Protein AF-A0A958KTF0-F1 (afdb_monomer)

Nearest PDB structures (foldseek):
  6yxw-assembly2_D  TM=5.669E-01  e=5.303E-01  Homo sapiens
  8h2t-assembly1_H  TM=4.103E-01  e=1.164E+00  Variovorax paradoxus
  5aiw-assembly1_A  TM=5.210E-01  e=1.542E+00  Enterococcus faecalis EnGen0234
  6of9-assembly1_E  TM=4.188E-01  e=1.631E+00  Chlamydomonas reinhardtii
  3e99-assembly1_A  TM=4.646E-01  e=2.160E+00  Burkholderia mallei ATCC 23344

pLDDT: mean 72.36, std 12.62, range [41.69, 90.38]

Mean 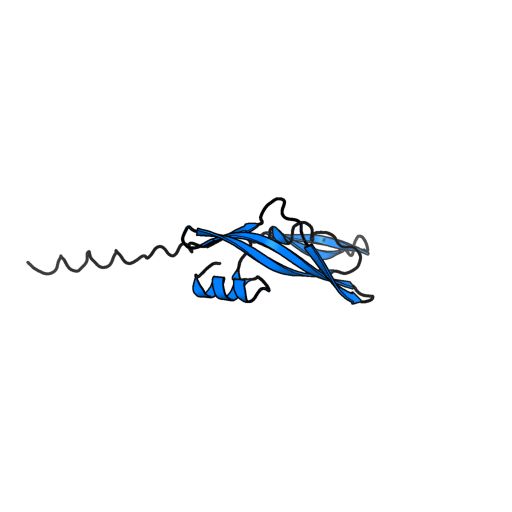predicted aligned error: 11.75 Å

Radius of gyration: 21.55 Å; Cα contacts (8 Å, |Δi|>4): 219; chains: 1; bounding box: 81×24×46 Å

Foldseek 3Di:
DPDPPVPVVPPPPPPPPPQQKAKAFDPPDDWDKDWPDDDQFWTKIKTWTWIFMGAPNDTDIDIFIDMDIDGDDDDDCVCVSQQWDWDWDQDPVVRDIDTDTDDRDRDFLCPTPDPVSVVVCVVRVGD

Structure (mmCIF, N/CA/C/O backbone):
data_AF-A0A958KTF0-F1
#
_entry.id   AF-A0A958KTF0-F1
#
loop_
_atom_site.group_PDB
_atom_site.id
_atom_site.type_symbol
_atom_site.label_atom_id
_atom_site.label_alt_id
_atom_site.label_comp_id
_atom_site.label_asym_id
_atom_site.label_entity_id
_atom_site.label_seq_id
_atom_site.pdbx_PDB_ins_code
_atom_site.Cartn_x
_atom_site.Cartn_y
_atom_site.Cartn_z
_atom_site.occupancy
_atom_site.B_iso_or_equiv
_atom_site.auth_seq_id
_atom_site.auth_comp_id
_atom_site.auth_asym_id
_atom_site.auth_atom_id
_atom_site.pdbx_PDB_model_num
ATOM 1 N N . MET A 1 1 ? -63.069 -10.989 10.269 1.00 47.94 1 MET A N 1
ATOM 2 C CA . MET A 1 1 ? -61.973 -10.095 10.705 1.00 47.94 1 MET A CA 1
ATOM 3 C C . MET A 1 1 ? -60.852 -10.971 11.233 1.00 47.94 1 MET A C 1
ATOM 5 O O . MET A 1 1 ? -61.057 -11.474 12.318 1.00 47.94 1 MET A O 1
ATOM 9 N N . ASN A 1 2 ? -59.793 -11.270 10.464 1.00 48.12 2 ASN A N 1
ATOM 10 C CA . ASN A 1 2 ? -58.519 -11.857 10.955 1.00 48.12 2 ASN A CA 1
ATOM 11 C C . ASN A 1 2 ? -57.588 -12.245 9.786 1.00 48.12 2 ASN A C 1
ATOM 13 O O . ASN A 1 2 ? -57.172 -13.389 9.674 1.00 48.12 2 ASN A O 1
ATOM 17 N N . VAL A 1 3 ? -57.290 -11.323 8.865 1.00 49.69 3 VAL A N 1
ATOM 18 C CA . VAL A 1 3 ? -56.263 -11.588 7.825 1.00 49.69 3 VAL A CA 1
ATOM 19 C C . VAL A 1 3 ? -55.331 -10.387 7.600 1.00 49.69 3 VAL A C 1
ATOM 21 O O . VAL A 1 3 ? -54.251 -10.535 7.046 1.00 49.69 3 VAL A O 1
ATOM 24 N N . LEU A 1 4 ? -55.676 -9.194 8.101 1.00 48.28 4 LEU A N 1
ATOM 25 C CA . LEU A 1 4 ? -54.942 -7.964 7.776 1.00 48.28 4 LEU A CA 1
ATOM 26 C C . LEU A 1 4 ? -53.702 -7.674 8.645 1.00 48.28 4 LEU A C 1
ATOM 28 O O . LEU A 1 4 ? -53.035 -6.673 8.409 1.00 48.28 4 LEU A O 1
ATOM 32 N N . ILE A 1 5 ? -53.389 -8.504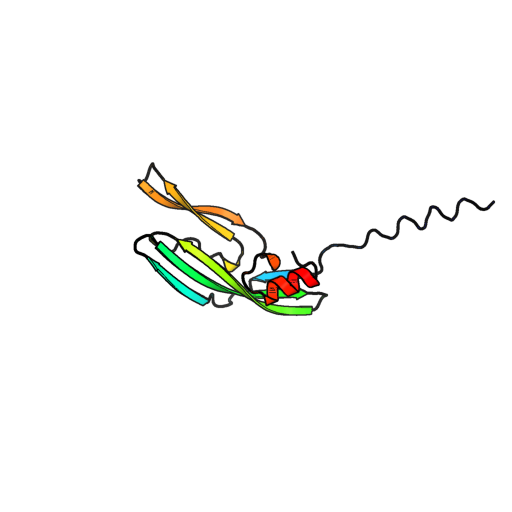 9.647 1.00 52.34 5 ILE A N 1
ATOM 33 C CA . ILE A 1 5 ? -52.331 -8.204 10.636 1.00 52.34 5 ILE A CA 1
ATOM 34 C C . ILE A 1 5 ? -50.998 -8.910 10.313 1.00 52.34 5 ILE A C 1
ATOM 36 O O . ILE A 1 5 ? -49.945 -8.452 10.742 1.00 52.34 5 ILE A O 1
ATOM 40 N N . CYS A 1 6 ? -50.986 -9.956 9.478 1.00 46.16 6 CYS A N 1
ATOM 41 C CA . CYS A 1 6 ? -49.749 -10.690 9.168 1.00 46.16 6 CYS A CA 1
ATOM 42 C C . CYS A 1 6 ? -48.865 -10.054 8.079 1.00 46.16 6 CYS A C 1
ATOM 44 O O . CYS A 1 6 ? -47.712 -10.451 7.938 1.00 46.16 6 CYS A O 1
ATOM 46 N N . LEU A 1 7 ? -49.358 -9.068 7.321 1.00 47.66 7 LEU A N 1
ATOM 47 C CA . LEU A 1 7 ? -48.602 -8.458 6.214 1.00 47.66 7 LEU A CA 1
ATOM 48 C C . LEU A 1 7 ? -47.687 -7.293 6.630 1.00 47.66 7 LEU A C 1
ATOM 50 O O . LEU A 1 7 ? -46.834 -6.886 5.847 1.00 47.66 7 LEU A O 1
ATOM 54 N N . LEU A 1 8 ? -47.813 -6.781 7.858 1.00 48.91 8 LEU A N 1
ATOM 55 C CA . LEU A 1 8 ? -47.004 -5.659 8.358 1.00 48.91 8 LEU A CA 1
ATOM 56 C C . LEU A 1 8 ? -45.695 -6.083 9.046 1.00 48.91 8 LEU A C 1
ATOM 58 O O . LEU A 1 8 ? -44.841 -5.237 9.291 1.00 48.91 8 LEU A O 1
ATOM 62 N N . CYS A 1 9 ? -45.489 -7.377 9.307 1.00 48.09 9 CYS A N 1
ATOM 63 C CA . CYS A 1 9 ? -44.272 -7.872 9.967 1.00 48.09 9 CYS A CA 1
ATOM 64 C C . CYS A 1 9 ? -43.146 -8.280 9.001 1.00 48.09 9 CYS A C 1
ATOM 66 O O . CYS A 1 9 ? -42.052 -8.600 9.453 1.00 48.09 9 CYS A O 1
ATOM 68 N N . LEU A 1 10 ? -43.373 -8.250 7.683 1.00 49.12 10 LEU A N 1
ATOM 69 C CA . LEU A 1 10 ? -42.384 -8.679 6.680 1.00 49.12 10 LEU A CA 1
ATOM 70 C C . LEU A 1 10 ? -41.444 -7.563 6.189 1.00 49.12 10 LEU A C 1
ATOM 72 O O . LEU A 1 10 ? -40.574 -7.824 5.365 1.00 49.12 10 LEU A O 1
ATOM 76 N N . PHE A 1 11 ? -41.567 -6.339 6.713 1.00 47.81 11 PHE A N 1
ATOM 77 C CA . PHE A 1 11 ? -40.736 -5.195 6.303 1.00 47.81 11 PHE A CA 1
ATOM 78 C C . PHE A 1 11 ? -39.662 -4.775 7.323 1.00 47.81 11 PHE A C 1
ATOM 80 O O . PHE A 1 11 ? -39.036 -3.734 7.148 1.00 47.81 11 PHE A O 1
ATOM 87 N N . MET A 1 12 ? -39.399 -5.567 8.370 1.00 50.06 12 MET A N 1
ATOM 88 C CA . MET A 1 12 ? -38.403 -5.231 9.408 1.00 50.06 12 MET A CA 1
ATOM 89 C C . MET A 1 12 ? -37.101 -6.045 9.351 1.00 50.06 12 MET A C 1
ATOM 91 O O . MET A 1 12 ? -36.391 -6.157 10.346 1.00 50.06 12 MET A O 1
ATOM 95 N N . SER A 1 13 ? -36.734 -6.592 8.193 1.00 46.47 13 SER A N 1
ATOM 96 C CA . SER A 1 13 ? -35.485 -7.364 8.056 1.00 46.47 13 SER A CA 1
ATOM 97 C C . SER A 1 13 ? -34.609 -6.893 6.900 1.00 46.47 13 SER A C 1
ATOM 99 O O . SER A 1 13 ? -33.912 -7.689 6.284 1.00 46.47 13 SER A O 1
ATOM 101 N N . ALA A 1 14 ? -34.605 -5.591 6.614 1.00 44.28 14 ALA A N 1
ATOM 102 C CA . ALA A 1 14 ? -33.473 -4.979 5.928 1.00 44.28 14 ALA A CA 1
ATOM 103 C C . ALA A 1 14 ? -32.440 -4.606 6.997 1.00 44.28 14 ALA A C 1
ATOM 105 O O . ALA A 1 14 ? -32.336 -3.461 7.432 1.00 44.28 14 ALA A O 1
ATOM 106 N N . SER A 1 15 ? -31.738 -5.621 7.499 1.00 41.69 15 SER A N 1
ATOM 107 C CA . SER A 1 15 ? -30.558 -5.448 8.334 1.00 41.69 15 SER A CA 1
ATOM 108 C C . SER A 1 15 ? -29.593 -4.499 7.632 1.00 41.69 15 SER A C 1
ATOM 110 O O . SER A 1 15 ? -29.225 -4.703 6.475 1.00 41.69 15 SER A O 1
ATOM 112 N N . ALA A 1 16 ? -29.222 -3.440 8.345 1.00 41.69 16 ALA A N 1
ATOM 113 C CA . ALA A 1 16 ? -28.201 -2.491 7.954 1.00 41.69 16 ALA A CA 1
ATOM 114 C C . ALA A 1 16 ? -26.869 -3.229 7.749 1.00 41.69 16 ALA A C 1
ATOM 116 O O . ALA A 1 16 ? -26.085 -3.393 8.676 1.00 41.69 16 ALA A O 1
ATOM 117 N N . PHE A 1 17 ? -26.613 -3.687 6.528 1.00 42.31 17 PHE A N 1
ATOM 118 C CA . PHE A 1 17 ? -25.299 -4.148 6.095 1.00 42.31 17 PHE A CA 1
ATOM 119 C C . PHE A 1 17 ? -24.513 -2.961 5.528 1.00 42.31 17 PHE A C 1
ATOM 121 O O . PHE A 1 17 ? -24.099 -2.957 4.374 1.00 42.31 17 PHE A O 1
ATOM 128 N N . ALA A 1 18 ? -24.340 -1.918 6.3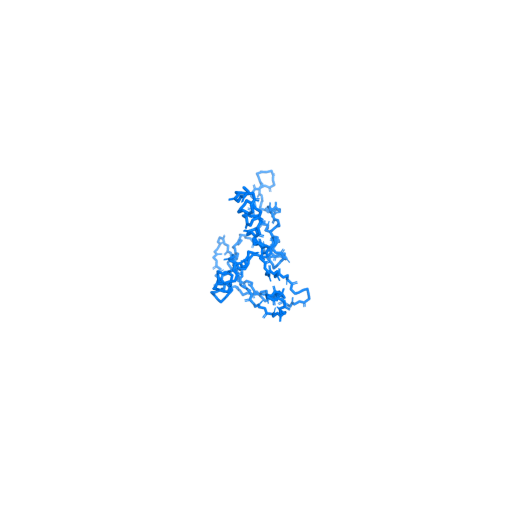39 1.00 45.81 18 ALA A N 1
ATOM 129 C CA . ALA A 1 18 ? -23.199 -1.030 6.183 1.00 45.81 18 ALA A CA 1
ATOM 130 C C . ALA A 1 18 ? -22.114 -1.644 7.067 1.00 45.81 18 ALA A C 1
ATOM 132 O O . ALA A 1 18 ? -22.268 -1.659 8.286 1.00 45.81 18 ALA A O 1
ATOM 133 N N . GLY A 1 19 ? -21.090 -2.260 6.471 1.00 51.59 19 GLY A N 1
ATOM 134 C CA . GLY A 1 19 ? -20.000 -2.864 7.236 1.00 51.59 19 GLY A CA 1
ATOM 135 C C . GLY A 1 19 ? -19.456 -1.849 8.244 1.00 51.59 19 GLY A C 1
ATOM 136 O O . GLY A 1 19 ? -19.027 -0.766 7.858 1.00 51.59 19 GLY A O 1
ATOM 137 N N . ASN A 1 20 ? -19.489 -2.182 9.538 1.00 58.34 20 ASN A N 1
ATOM 138 C CA . ASN A 1 20 ? -19.017 -1.327 10.641 1.00 58.34 20 ASN A CA 1
ATOM 139 C C . ASN A 1 20 ? -17.484 -1.212 10.692 1.00 58.34 20 ASN A C 1
ATOM 141 O O . ASN A 1 20 ? -16.917 -0.953 11.754 1.00 58.34 20 ASN A O 1
ATOM 145 N N . CYS A 1 21 ? -16.818 -1.452 9.566 1.00 68.38 21 CYS A N 1
ATOM 146 C CA . CYS A 1 21 ? -15.382 -1.422 9.448 1.00 68.38 21 CYS A CA 1
ATOM 147 C C . CYS A 1 21 ? -14.963 -0.307 8.511 1.00 68.38 21 CYS A C 1
ATOM 149 O O . CYS A 1 21 ? -15.354 -0.285 7.347 1.00 68.38 21 CYS A O 1
ATOM 151 N N . ARG A 1 22 ? -14.119 0.592 9.002 1.00 75.69 22 ARG A N 1
ATOM 152 C CA . ARG A 1 22 ? -13.432 1.560 8.153 1.00 75.69 22 ARG A CA 1
ATOM 153 C C . ARG A 1 22 ? -11.991 1.664 8.598 1.00 75.69 22 ARG A C 1
ATOM 155 O O . ARG A 1 22 ? -11.739 2.047 9.736 1.00 75.69 22 ARG A O 1
ATOM 162 N N . CYS A 1 23 ? -11.070 1.381 7.692 1.00 76.56 23 CYS A N 1
ATOM 163 C CA . CYS A 1 23 ? -9.645 1.556 7.909 1.00 76.56 23 CYS A CA 1
ATOM 164 C C . CYS A 1 23 ? -9.153 2.768 7.116 1.00 76.56 23 CYS A C 1
ATOM 166 O O . CYS A 1 23 ? -9.458 2.932 5.937 1.00 76.56 23 CYS A O 1
ATOM 168 N N . ILE A 1 24 ? -8.424 3.655 7.783 1.00 80.88 24 ILE A N 1
ATOM 169 C CA . ILE A 1 24 ? -7.857 4.865 7.190 1.00 80.88 24 ILE A CA 1
ATOM 170 C C . ILE A 1 24 ? -6.369 4.850 7.485 1.00 80.88 24 ILE A C 1
ATOM 172 O O . ILE A 1 24 ? -5.966 4.581 8.616 1.00 80.88 24 ILE A O 1
ATOM 176 N N . TYR A 1 25 ? -5.552 5.147 6.479 1.00 82.00 25 TYR A N 1
ATOM 177 C CA . TYR A 1 25 ? -4.120 5.292 6.683 1.00 82.00 25 TYR A CA 1
ATOM 178 C C . TYR A 1 25 ? -3.838 6.310 7.792 1.00 82.00 25 TYR A C 1
ATOM 180 O O . TYR A 1 25 ? -4.371 7.426 7.786 1.00 82.00 25 TYR A O 1
ATOM 188 N N . LYS A 1 26 ? -2.999 5.929 8.756 1.00 82.00 26 LYS A N 1
ATOM 189 C CA . LYS A 1 26 ? -2.611 6.808 9.853 1.00 82.00 26 LYS A CA 1
ATOM 190 C C . LYS A 1 26 ? -1.638 7.855 9.319 1.00 82.00 26 LYS A C 1
ATOM 192 O O . LYS A 1 26 ? -0.441 7.597 9.180 1.00 82.00 26 LYS A O 1
ATOM 197 N N . SER A 1 27 ? -2.164 9.039 9.012 1.00 70.75 27 SER A N 1
ATOM 198 C CA . SER A 1 27 ? -1.366 10.173 8.538 1.00 70.75 27 SER A CA 1
ATOM 199 C C . SER A 1 27 ? -0.197 10.463 9.488 1.00 70.75 27 SER A C 1
ATOM 201 O O . SER A 1 27 ? -0.356 10.441 10.709 1.00 70.75 27 SER A O 1
ATOM 203 N N . GLY A 1 28 ? 0.991 10.692 8.926 1.00 65.69 28 GLY A N 1
ATOM 204 C CA . GLY A 1 28 ? 2.224 10.907 9.687 1.00 65.69 28 GLY A CA 1
ATOM 205 C C . GLY A 1 28 ? 2.875 9.640 10.258 1.00 65.69 28 GLY A C 1
ATOM 206 O O . GLY A 1 28 ? 3.931 9.748 10.880 1.00 65.69 28 GLY A O 1
ATOM 207 N N . SER A 1 29 ? 2.304 8.446 10.046 1.00 68.44 29 SER A N 1
ATOM 208 C CA . SER A 1 29 ? 3.020 7.200 10.343 1.00 68.44 29 SER A CA 1
ATOM 209 C C . SER A 1 29 ? 4.205 7.022 9.378 1.00 68.44 29 SER A C 1
ATOM 211 O O . SER A 1 29 ? 4.095 7.341 8.189 1.00 68.44 29 SER A O 1
ATOM 213 N N . PRO A 1 30 ? 5.375 6.574 9.867 1.00 65.50 30 PRO A N 1
ATOM 214 C CA . PRO A 1 30 ? 6.523 6.359 9.003 1.00 65.50 30 PRO A CA 1
ATOM 215 C C . PRO A 1 30 ? 6.256 5.160 8.093 1.00 65.50 30 PRO A C 1
ATOM 217 O O . PRO A 1 30 ? 6.054 4.045 8.574 1.00 65.50 30 PRO A O 1
ATOM 220 N N . LYS A 1 31 ? 6.308 5.379 6.775 1.00 70.88 31 LYS A N 1
ATOM 221 C CA . LYS A 1 31 ? 6.286 4.291 5.793 1.00 70.88 31 LYS A CA 1
ATOM 222 C C . LYS A 1 31 ? 7.571 3.496 5.951 1.00 70.88 31 LYS A C 1
ATOM 224 O O . LYS A 1 31 ? 8.658 4.016 5.701 1.00 70.88 31 LYS A O 1
ATOM 229 N N . GLN A 1 32 ? 7.458 2.252 6.399 1.00 79.50 32 GLN A N 1
ATOM 230 C CA . GLN A 1 32 ? 8.609 1.358 6.442 1.00 79.50 32 GLN A CA 1
ATOM 231 C C . GLN A 1 32 ? 8.636 0.594 5.129 1.00 79.50 32 GLN A C 1
ATOM 233 O O . GLN A 1 32 ? 7.631 0.012 4.735 1.00 79.50 32 GLN A O 1
ATOM 238 N N . ALA A 1 33 ? 9.773 0.605 4.447 1.00 81.75 33 ALA A N 1
ATOM 239 C CA . ALA A 1 33 ? 9.939 -0.084 3.179 1.00 81.75 33 ALA A CA 1
ATOM 240 C C . ALA A 1 33 ? 11.143 -1.021 3.281 1.00 81.75 33 ALA A C 1
ATOM 242 O O . ALA A 1 33 ? 12.181 -0.667 3.842 1.00 81.75 33 ALA A O 1
ATOM 243 N N . THR A 1 34 ? 11.007 -2.243 2.780 1.00 84.38 34 THR A N 1
ATOM 244 C CA . THR A 1 34 ? 12.080 -3.239 2.759 1.00 84.38 34 THR A CA 1
ATOM 245 C C . THR A 1 34 ? 12.221 -3.795 1.354 1.00 84.38 34 THR A C 1
ATOM 247 O O . THR A 1 34 ? 11.242 -4.254 0.767 1.00 84.38 34 THR A O 1
ATOM 250 N N . GLN A 1 35 ? 13.446 -3.777 0.828 1.00 85.94 35 GLN A N 1
ATOM 251 C CA . GLN A 1 35 ? 13.759 -4.422 -0.442 1.00 85.94 35 GLN A CA 1
ATOM 252 C C . GLN A 1 35 ? 13.713 -5.933 -0.257 1.00 85.94 35 GLN A C 1
ATOM 254 O O . GLN A 1 35 ? 14.503 -6.491 0.500 1.00 85.94 35 GLN A O 1
ATOM 259 N N . VAL A 1 36 ? 12.783 -6.582 -0.953 1.00 86.12 36 VAL A N 1
ATOM 260 C CA . VAL A 1 36 ? 12.610 -8.035 -0.894 1.00 86.12 36 VAL A CA 1
ATOM 261 C C . VAL A 1 36 ? 13.557 -8.704 -1.881 1.00 86.12 36 VAL A C 1
ATOM 263 O O . VAL A 1 36 ? 14.285 -9.613 -1.508 1.00 86.12 36 VAL A O 1
ATOM 266 N N . ASN A 1 37 ? 13.586 -8.224 -3.128 1.00 86.06 37 ASN A N 1
ATOM 267 C CA . ASN A 1 37 ? 14.414 -8.777 -4.199 1.00 86.06 37 ASN A CA 1
ATOM 268 C C . ASN A 1 37 ? 14.906 -7.677 -5.142 1.00 86.06 37 ASN A C 1
ATOM 270 O O . ASN A 1 37 ? 14.202 -6.698 -5.385 1.00 86.06 37 ASN A O 1
ATOM 274 N N . LYS A 1 38 ? 16.093 -7.870 -5.723 1.00 86.06 38 LYS A N 1
ATOM 275 C CA . LYS A 1 38 ? 16.654 -6.996 -6.759 1.00 86.06 38 LYS A CA 1
ATOM 276 C C . LYS A 1 38 ? 17.211 -7.835 -7.901 1.00 86.06 38 LYS A C 1
ATOM 278 O O . LYS A 1 38 ? 18.109 -8.648 -7.699 1.00 86.06 38 LYS A O 1
ATOM 283 N N . HIS A 1 39 ? 16.698 -7.594 -9.098 1.00 85.19 39 HIS A N 1
ATOM 284 C CA . HIS A 1 39 ? 17.153 -8.195 -10.344 1.00 85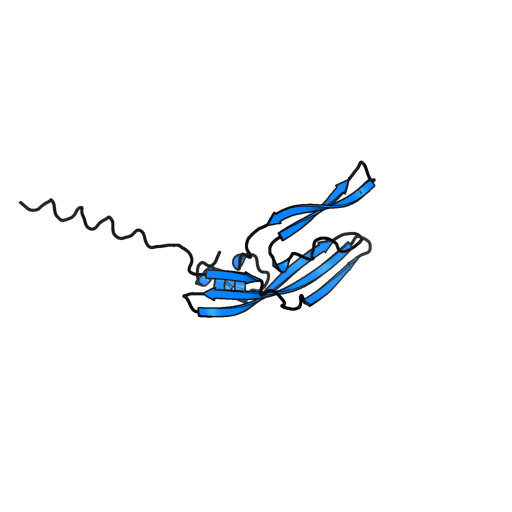.19 39 HIS A CA 1
ATOM 285 C C . HIS A 1 39 ? 17.638 -7.102 -11.304 1.00 85.19 39 HIS A C 1
ATOM 287 O O . HIS A 1 39 ? 17.370 -5.917 -11.108 1.00 85.19 39 HIS A O 1
ATOM 293 N N . TRP A 1 40 ? 18.354 -7.483 -12.367 1.00 82.00 40 TRP A N 1
ATOM 294 C CA . TRP A 1 40 ? 18.812 -6.501 -13.360 1.00 82.00 40 TRP A CA 1
ATOM 295 C C . TRP A 1 40 ? 17.643 -5.829 -14.099 1.00 82.00 40 TRP A C 1
ATOM 297 O O . TRP A 1 40 ? 17.784 -4.702 -14.563 1.00 82.00 40 TRP A O 1
ATOM 307 N N . TRP A 1 41 ? 16.484 -6.492 -14.157 1.00 80.75 41 TRP A N 1
ATOM 308 C CA . TRP A 1 41 ? 15.262 -5.995 -14.791 1.00 80.75 41 TRP A CA 1
ATOM 309 C C . TRP A 1 41 ? 14.256 -5.368 -13.814 1.00 80.75 41 TRP A C 1
ATOM 311 O O . TRP A 1 41 ? 13.152 -5.042 -14.234 1.00 80.75 41 TRP A O 1
ATOM 321 N N . GLY A 1 42 ? 14.584 -5.199 -12.526 1.00 83.31 42 GLY A N 1
ATOM 322 C CA . GLY A 1 42 ? 13.701 -4.501 -11.585 1.00 83.31 42 GLY A CA 1
ATOM 323 C C . GLY A 1 42 ? 13.902 -4.854 -10.113 1.00 83.31 42 GLY A C 1
ATOM 324 O O . GLY A 1 42 ? 14.787 -5.626 -9.745 1.00 83.31 42 GLY A O 1
ATOM 325 N N . THR A 1 43 ? 13.088 -4.245 -9.256 1.00 86.19 43 THR A N 1
ATOM 326 C CA . THR A 1 43 ? 13.177 -4.344 -7.795 1.00 86.19 43 THR A CA 1
ATOM 327 C C . THR A 1 43 ? 11.800 -4.617 -7.198 1.00 86.19 43 THR A C 1
ATOM 329 O O . THR A 1 43 ? 10.816 -3.992 -7.588 1.00 86.19 43 THR A O 1
ATOM 332 N N . SER A 1 44 ? 11.743 -5.540 -6.236 1.00 86.69 44 SER A N 1
ATOM 333 C CA . SER A 1 44 ? 10.573 -5.796 -5.396 1.00 86.69 44 SER A CA 1
ATOM 334 C C . SER A 1 44 ? 10.759 -5.141 -4.036 1.00 86.69 44 SER A C 1
ATOM 336 O O . SER A 1 44 ? 11.787 -5.354 -3.382 1.00 86.69 44 SER A O 1
ATOM 338 N N . MET A 1 45 ? 9.743 -4.423 -3.574 1.00 85.25 45 MET A N 1
ATOM 339 C CA . MET A 1 45 ? 9.682 -3.895 -2.216 1.00 85.25 45 MET A CA 1
ATOM 340 C C . MET A 1 45 ? 8.421 -4.341 -1.512 1.00 85.25 45 MET A C 1
ATOM 342 O O . MET A 1 45 ? 7.375 -4.525 -2.133 1.00 85.25 45 MET A O 1
ATOM 346 N N . LYS A 1 46 ? 8.529 -4.391 -0.190 1.00 86.56 46 LYS A N 1
ATOM 347 C CA . LYS A 1 46 ? 7.416 -4.531 0.730 1.00 86.56 46 LYS A CA 1
ATOM 348 C C . LYS A 1 46 ? 7.317 -3.280 1.590 1.00 86.56 46 LYS A C 1
ATOM 350 O O . LYS A 1 46 ? 8.302 -2.885 2.215 1.00 86.56 46 LYS A O 1
ATOM 355 N N . TYR A 1 47 ? 6.142 -2.674 1.611 1.00 83.25 47 TYR A N 1
ATOM 356 C CA . TYR A 1 47 ? 5.805 -1.515 2.423 1.00 83.25 47 TYR A CA 1
ATOM 357 C C . TYR A 1 47 ? 4.939 -1.959 3.592 1.00 83.25 47 TYR A C 1
ATOM 359 O O . TYR A 1 47 ? 4.031 -2.771 3.424 1.00 83.25 47 TYR A O 1
ATOM 367 N N . TYR A 1 48 ? 5.219 -1.404 4.762 1.00 85.81 48 TYR A N 1
ATOM 368 C CA . TYR A 1 48 ? 4.450 -1.598 5.979 1.00 85.81 48 TYR A CA 1
ATOM 369 C C . TYR A 1 48 ? 3.797 -0.267 6.332 1.00 85.81 48 TYR A C 1
ATOM 371 O O . TYR A 1 48 ? 4.483 0.747 6.503 1.00 85.81 48 TYR A O 1
ATOM 379 N N . CYS A 1 49 ? 2.475 -0.283 6.424 1.00 84.25 49 CYS A N 1
ATOM 380 C CA . CYS A 1 49 ? 1.647 0.894 6.626 1.00 84.25 49 CYS A CA 1
ATOM 381 C C . CYS A 1 49 ? 0.751 0.663 7.846 1.00 84.25 49 CYS A C 1
ATOM 383 O O . CYS A 1 49 ? 0.138 -0.398 7.974 1.00 84.25 49 CYS A O 1
ATOM 385 N N . ASP A 1 50 ? 0.661 1.654 8.730 1.00 86.81 50 ASP A N 1
ATOM 386 C CA . ASP A 1 50 ? -0.238 1.595 9.881 1.00 86.81 50 ASP A CA 1
ATOM 387 C C . ASP A 1 50 ? -1.580 2.246 9.522 1.00 86.81 50 ASP A C 1
ATOM 389 O O . ASP A 1 50 ? -1.636 3.374 9.026 1.00 86.81 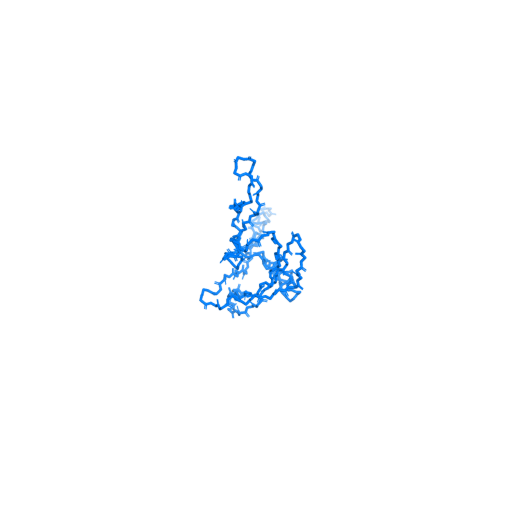50 ASP A O 1
ATOM 393 N N . TYR A 1 51 ? -2.670 1.539 9.799 1.00 81.69 51 TYR A N 1
ATOM 394 C CA . TYR A 1 51 ? -4.036 1.988 9.556 1.00 81.69 51 TYR A CA 1
ATOM 395 C C . TYR A 1 51 ? -4.784 2.121 10.873 1.00 81.69 51 TYR A C 1
ATOM 397 O O . TYR A 1 51 ? -4.732 1.235 11.726 1.00 81.69 51 TYR A O 1
ATOM 405 N N . THR A 1 52 ? -5.514 3.220 11.021 1.00 85.44 52 THR A N 1
ATOM 406 C CA . THR A 1 52 ? -6.528 3.372 12.059 1.00 85.44 52 THR A CA 1
ATOM 407 C C . THR A 1 52 ? -7.818 2.744 11.551 1.00 85.44 52 THR A C 1
ATOM 409 O O . THR A 1 52 ? -8.433 3.249 10.610 1.00 85.44 52 THR A O 1
ATOM 412 N N . CYS A 1 53 ? -8.214 1.635 12.163 1.00 79.75 53 CYS A N 1
ATOM 413 C CA . CYS A 1 53 ? -9.424 0.900 11.838 1.00 79.75 53 CYS A CA 1
ATOM 414 C C . CYS A 1 53 ? -10.480 1.097 12.925 1.00 79.75 53 CYS A C 1
ATOM 416 O O . CYS A 1 53 ? -10.217 0.889 14.107 1.00 79.75 53 CYS A O 1
ATOM 418 N N . TYR A 1 54 ? -11.690 1.454 12.513 1.00 79.81 54 TYR A N 1
ATOM 419 C CA . TYR A 1 54 ? -12.879 1.466 13.356 1.00 79.81 54 TYR A CA 1
ATOM 420 C C . TYR A 1 54 ? -13.626 0.171 13.105 1.00 79.81 54 TYR A C 1
ATOM 422 O O . TYR A 1 54 ? -14.103 -0.010 11.994 1.00 79.81 54 TYR A O 1
ATOM 430 N N . ILE A 1 55 ? -13.687 -0.726 14.087 1.00 77.38 55 ILE A N 1
ATOM 431 C CA . ILE A 1 55 ? -14.337 -2.038 13.980 1.00 77.38 55 ILE A CA 1
ATOM 432 C C . ILE A 1 55 ? -15.327 -2.152 15.130 1.00 77.38 55 ILE A C 1
ATOM 434 O O . ILE A 1 55 ? -14.934 -2.070 16.294 1.00 77.38 55 ILE A O 1
ATOM 438 N N . ASP A 1 56 ? -16.613 -2.311 14.817 1.00 76.31 56 ASP A N 1
ATOM 439 C CA . ASP A 1 56 ? -17.692 -2.378 15.816 1.00 76.31 56 ASP A CA 1
ATOM 440 C C . ASP A 1 56 ? -17.668 -1.186 16.801 1.00 76.31 56 ASP A C 1
ATOM 442 O O . ASP A 1 56 ? -17.904 -1.328 18.001 1.00 76.31 56 ASP A O 1
ATOM 446 N N . GLY A 1 57 ? -17.314 0.005 16.301 1.00 74.38 57 GLY A N 1
ATOM 447 C CA . GLY A 1 57 ? -17.209 1.230 17.101 1.00 74.38 57 GLY A CA 1
ATOM 448 C C . GLY A 1 57 ? -15.955 1.334 17.979 1.00 74.38 57 GLY A C 1
ATOM 449 O O . GLY A 1 57 ? -15.819 2.311 18.715 1.00 74.38 57 GLY A O 1
ATOM 450 N N . LYS A 1 58 ? -15.027 0.372 17.909 1.00 78.44 58 LYS A N 1
ATOM 451 C CA . LYS A 1 58 ? -13.724 0.436 18.584 1.00 78.44 58 LYS A CA 1
ATOM 452 C C . LYS A 1 58 ? -12.630 0.829 17.605 1.00 78.44 58 LYS A C 1
ATOM 454 O O . LYS A 1 58 ? -12.532 0.264 16.519 1.00 78.44 58 LYS A O 1
ATOM 459 N N . GLU A 1 59 ? -11.794 1.773 18.017 1.00 85.25 59 GLU A N 1
ATOM 460 C CA . GLU A 1 59 ? -10.595 2.145 17.274 1.00 85.25 59 GLU A CA 1
ATOM 461 C C . GLU A 1 59 ? -9.453 1.173 17.591 1.00 85.25 59 GLU A C 1
ATOM 463 O O . GLU A 1 59 ? -9.180 0.868 18.753 1.00 85.25 59 GLU A O 1
ATOM 468 N N . THR A 1 60 ? -8.776 0.691 16.555 1.00 82.81 60 THR A N 1
ATOM 469 C CA . THR A 1 60 ? -7.563 -0.119 16.662 1.00 82.81 60 THR A CA 1
ATOM 470 C C . THR A 1 60 ? -6.556 0.301 15.595 1.00 82.81 60 THR A C 1
ATOM 472 O O . THR A 1 60 ? -6.934 0.742 14.511 1.00 82.81 60 THR A O 1
ATOM 475 N N . THR A 1 61 ? -5.262 0.194 15.900 1.00 84.81 61 THR A N 1
ATOM 476 C CA . THR A 1 61 ? -4.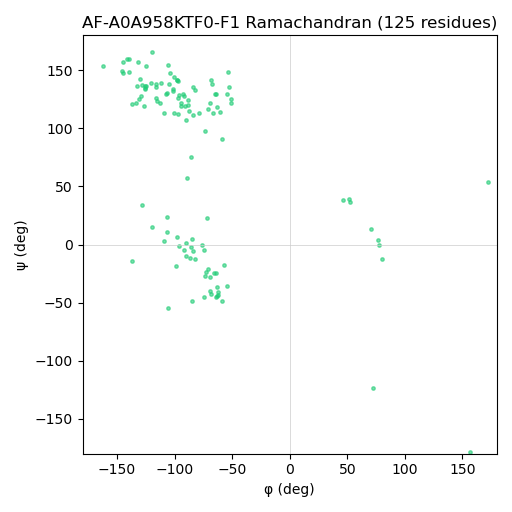201 0.392 14.904 1.00 84.81 61 THR A CA 1
ATOM 477 C C . THR A 1 61 ? -3.769 -0.966 14.384 1.00 84.81 61 THR A C 1
ATOM 479 O O . THR A 1 61 ? -3.386 -1.826 15.174 1.00 84.81 61 THR A O 1
ATOM 482 N N . ILE A 1 62 ? -3.798 -1.147 13.067 1.00 79.69 62 ILE A N 1
ATOM 483 C CA . ILE A 1 62 ? -3.380 -2.393 12.429 1.00 79.69 62 ILE A CA 1
ATOM 484 C C . ILE A 1 62 ? -2.308 -2.099 11.392 1.00 79.69 62 ILE A C 1
ATOM 486 O O . ILE A 1 62 ? -2.426 -1.155 10.612 1.00 79.69 62 ILE A O 1
ATOM 490 N N . ARG A 1 63 ? -1.265 -2.926 11.376 1.00 84.38 63 ARG A N 1
ATOM 491 C CA . ARG A 1 63 ? -0.200 -2.853 10.381 1.00 84.38 63 ARG A CA 1
ATOM 492 C C . ARG A 1 63 ? -0.531 -3.741 9.185 1.00 84.38 63 ARG A C 1
ATOM 494 O O . ARG A 1 63 ? -0.662 -4.957 9.326 1.00 84.38 63 ARG A O 1
ATOM 501 N N . ALA A 1 64 ? -0.641 -3.135 8.010 1.00 79.88 64 ALA A N 1
ATOM 502 C CA . ALA A 1 64 ? -0.828 -3.837 6.747 1.00 79.88 64 ALA A CA 1
ATOM 503 C C . ALA A 1 64 ? 0.454 -3.831 5.920 1.00 79.88 64 ALA A C 1
ATOM 505 O O . ALA A 1 64 ? 1.287 -2.927 6.038 1.00 79.88 64 ALA A O 1
ATOM 506 N N . ASN A 1 65 ? 0.567 -4.836 5.058 1.00 83.88 65 ASN A N 1
ATOM 507 C CA . ASN A 1 65 ? 1.697 -5.000 4.165 1.00 83.88 65 ASN A CA 1
ATOM 508 C C . ASN A 1 65 ? 1.242 -4.885 2.714 1.00 83.88 65 ASN A C 1
ATOM 510 O O . ASN A 1 65 ? 0.229 -5.475 2.334 1.00 83.88 65 ASN A O 1
ATOM 514 N N . HIS A 1 66 ? 2.034 -4.184 1.911 1.00 80.38 66 HIS A N 1
ATOM 515 C CA . HIS A 1 66 ? 1.810 -4.018 0.481 1.00 80.38 66 HIS A CA 1
ATOM 516 C C . HIS A 1 66 ? 3.099 -4.316 -0.271 1.00 80.38 66 HIS A C 1
ATOM 518 O O . HIS A 1 66 ? 4.125 -3.691 0.009 1.00 80.38 66 HIS A O 1
ATOM 524 N N . SER A 1 67 ? 3.063 -5.230 -1.235 1.00 81.75 67 SER A N 1
ATOM 525 C CA . SER A 1 67 ? 4.208 -5.475 -2.107 1.00 81.75 67 SER A CA 1
ATOM 526 C C . SER A 1 67 ? 4.027 -4.798 -3.460 1.00 81.75 67 SER A C 1
ATOM 528 O O . SER A 1 67 ? 2.929 -4.719 -4.008 1.00 81.75 67 SER A O 1
ATOM 530 N N . THR A 1 68 ? 5.125 -4.302 -4.020 1.00 81.31 68 THR A N 1
ATOM 531 C CA . THR A 1 68 ? 5.149 -3.749 -5.377 1.00 81.31 68 THR A CA 1
ATOM 532 C C . THR A 1 68 ? 6.441 -4.131 -6.087 1.00 81.31 68 THR A C 1
ATOM 534 O O . THR A 1 68 ? 7.444 -4.500 -5.463 1.00 81.31 68 THR A O 1
ATOM 537 N N . TRP A 1 69 ? 6.397 -4.059 -7.410 1.00 81.81 69 TRP A N 1
ATOM 538 C CA . TRP A 1 69 ? 7.523 -4.293 -8.297 1.00 81.81 69 TRP A CA 1
ATOM 539 C C . TRP A 1 69 ? 7.644 -3.122 -9.258 1.00 81.81 69 TRP A C 1
ATOM 541 O O . TRP A 1 69 ? 6.643 -2.682 -9.823 1.00 81.81 69 TRP A O 1
ATOM 551 N N . TRP A 1 70 ? 8.867 -2.668 -9.497 1.00 79.38 70 TRP A N 1
ATOM 552 C CA . TRP A 1 70 ? 9.135 -1.689 -10.541 1.00 79.38 70 TRP A CA 1
ATOM 553 C C . TRP A 1 70 ? 10.408 -1.985 -11.313 1.00 79.38 70 TRP A C 1
ATOM 555 O O . TRP A 1 70 ? 11.318 -2.663 -10.825 1.00 79.38 70 TRP A O 1
ATOM 565 N N . THR A 1 71 ? 10.497 -1.410 -12.508 1.00 77.00 71 THR A N 1
ATOM 566 C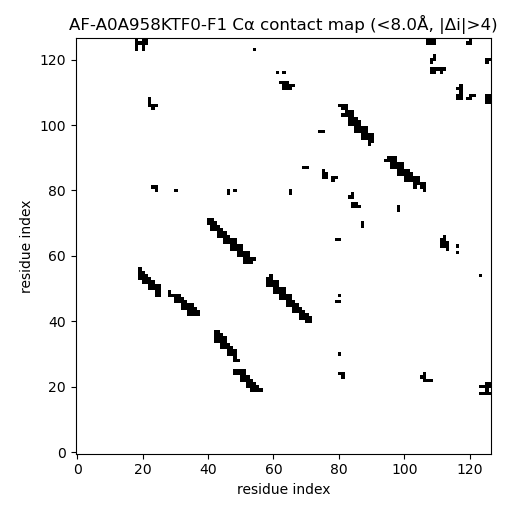 CA . THR A 1 71 ? 11.731 -1.361 -13.283 1.00 77.00 71 THR A CA 1
ATOM 567 C C . THR A 1 71 ? 12.336 0.051 -13.205 1.00 77.00 71 THR A C 1
ATOM 569 O O . THR A 1 71 ? 11.649 1.042 -12.984 1.00 77.00 71 THR A O 1
ATOM 572 N N . GLY A 1 72 ? 13.666 0.180 -13.232 1.00 73.00 72 GLY A N 1
ATOM 573 C CA . GLY A 1 72 ? 14.317 1.498 -13.147 1.00 73.00 72 GLY A CA 1
ATOM 574 C C . GLY A 1 72 ? 14.260 2.177 -11.764 1.00 73.00 72 GLY A C 1
ATOM 575 O O . GLY A 1 72 ? 14.791 1.641 -10.789 1.00 73.00 72 GLY A O 1
ATOM 576 N N . LYS A 1 73 ? 13.716 3.403 -11.687 1.00 68.75 73 LYS A N 1
ATOM 577 C CA . LYS A 1 73 ? 13.664 4.221 -10.456 1.00 68.75 73 LYS A CA 1
ATOM 578 C C . LYS A 1 73 ? 12.300 4.099 -9.776 1.00 68.75 73 LYS A C 1
ATOM 580 O O . LYS A 1 73 ? 11.276 4.113 -10.450 1.00 68.75 73 LYS A O 1
ATOM 585 N N . GLU A 1 74 ? 12.304 4.048 -8.446 1.00 69.00 74 GLU A N 1
ATOM 586 C CA . GLU A 1 74 ? 11.081 4.092 -7.642 1.00 69.00 74 GLU A CA 1
ATOM 587 C C . GLU A 1 74 ? 10.368 5.436 -7.845 1.00 69.00 74 GLU A C 1
ATOM 589 O O . GLU A 1 74 ? 10.935 6.487 -7.545 1.00 69.00 74 GLU A O 1
ATOM 594 N N . GLN A 1 75 ? 9.140 5.408 -8.365 1.00 66.81 75 GLN A N 1
ATOM 595 C CA . GLN A 1 75 ? 8.254 6.571 -8.453 1.00 66.81 75 GLN A CA 1
ATOM 596 C C . GLN A 1 75 ? 6.801 6.121 -8.239 1.00 66.81 75 GLN A C 1
ATOM 598 O O . GLN A 1 75 ? 6.437 5.001 -8.579 1.00 66.81 75 GLN A O 1
ATOM 603 N N . GLY A 1 76 ? 5.960 6.970 -7.643 1.00 63.97 76 GLY A N 1
ATOM 604 C CA . GLY A 1 76 ? 4.522 6.699 -7.477 1.00 63.97 76 GLY A CA 1
ATOM 605 C C . GLY A 1 76 ? 4.127 5.773 -6.314 1.00 63.97 76 GLY A C 1
ATOM 606 O O . GLY A 1 76 ? 2.962 5.771 -5.925 1.00 63.97 76 GLY A O 1
ATOM 607 N N . ASN A 1 77 ? 5.071 5.061 -5.684 1.00 68.56 77 ASN A N 1
ATOM 608 C CA . ASN A 1 77 ? 4.809 4.273 -4.463 1.00 68.56 77 ASN A CA 1
ATOM 609 C C . ASN A 1 77 ? 4.644 5.143 -3.203 1.00 68.56 77 ASN A C 1
ATOM 611 O O . ASN A 1 77 ? 4.284 4.649 -2.136 1.00 68.56 77 ASN A O 1
ATOM 615 N N . GLU A 1 78 ? 4.845 6.455 -3.337 1.00 69.19 78 GLU A N 1
ATOM 616 C CA . GLU A 1 78 ? 4.616 7.457 -2.296 1.00 69.19 78 GLU A CA 1
ATOM 617 C C . GLU A 1 78 ? 3.182 7.457 -1.769 1.00 69.19 78 GLU A C 1
ATOM 619 O O . GLU A 1 78 ? 2.971 7.982 -0.686 1.00 69.19 78 GLU A O 1
ATOM 624 N N . PHE A 1 79 ? 2.222 6.868 -2.491 1.00 71.50 79 PHE A N 1
ATOM 625 C CA . PHE A 1 79 ? 0.804 6.839 -2.119 1.00 71.50 79 PHE A CA 1
ATOM 626 C C . PHE A 1 79 ? 0.237 5.420 -1.924 1.00 71.50 79 PHE A C 1
ATOM 628 O O . PHE A 1 79 ? -0.982 5.229 -1.903 1.00 71.50 79 PHE A O 1
ATOM 635 N N . ILE A 1 80 ? 1.113 4.412 -1.800 1.00 77.00 80 ILE A N 1
ATOM 636 C CA . ILE A 1 80 ? 0.706 3.001 -1.703 1.00 77.00 80 ILE A CA 1
ATOM 637 C C . ILE A 1 80 ? -0.131 2.720 -0.445 1.00 77.00 80 ILE A C 1
ATOM 639 O O . ILE A 1 80 ? -1.100 1.969 -0.508 1.00 77.00 80 ILE A O 1
ATOM 643 N N . CYS A 1 81 ? 0.192 3.374 0.677 1.00 78.12 81 CYS A N 1
ATOM 644 C CA . CYS A 1 81 ? -0.563 3.254 1.928 1.00 78.12 81 CYS A CA 1
ATOM 645 C C . CYS A 1 81 ? -1.919 3.982 1.868 1.00 78.12 81 CYS A C 1
ATOM 647 O O . CYS A 1 81 ? -2.847 3.689 2.609 1.00 78.12 81 CYS A O 1
ATOM 649 N N . GLU A 1 82 ? -2.046 4.971 0.994 1.00 77.12 82 GLU A N 1
ATOM 650 C CA . GLU A 1 82 ? -3.265 5.737 0.765 1.00 77.12 82 GLU A CA 1
ATOM 651 C C . GLU A 1 82 ? -4.204 5.027 -0.228 1.00 77.12 82 GLU A C 1
ATOM 653 O O . GLU A 1 82 ? -5.220 5.594 -0.624 1.00 77.12 82 GLU A O 1
ATOM 658 N N . GLY A 1 83 ? -3.857 3.804 -0.655 1.00 71.50 83 GLY A N 1
ATOM 659 C CA . GLY A 1 83 ? -4.633 2.999 -1.601 1.00 71.50 83 GLY A CA 1
ATOM 660 C C . GLY A 1 83 ? -4.612 3.539 -3.035 1.00 71.50 83 GLY A C 1
ATOM 661 O O . GLY A 1 83 ? -5.402 3.124 -3.888 1.00 71.50 83 GLY A O 1
ATOM 662 N N . THR A 1 84 ? -3.701 4.470 -3.325 1.00 76.81 84 THR A N 1
ATOM 663 C CA . THR A 1 84 ? -3.534 5.025 -4.667 1.00 76.81 84 THR A CA 1
ATOM 664 C C . THR A 1 84 ? -2.554 4.172 -5.455 1.00 76.81 84 THR A C 1
ATOM 666 O O . THR A 1 84 ? -1.390 4.014 -5.092 1.00 76.81 84 THR A O 1
ATOM 669 N N . VAL A 1 85 ? -3.040 3.621 -6.563 1.00 75.94 85 VAL A N 1
ATOM 670 C CA . VAL A 1 85 ? -2.294 2.706 -7.420 1.00 75.94 85 VAL A CA 1
ATOM 671 C C . VAL A 1 85 ? -1.770 3.465 -8.631 1.00 75.94 85 VAL A C 1
ATOM 673 O O . VAL A 1 85 ? -2.536 3.861 -9.516 1.00 75.94 85 VAL A O 1
ATOM 676 N N . TYR A 1 86 ? -0.449 3.599 -8.694 1.00 77.31 86 TYR A N 1
ATOM 677 C CA . TYR A 1 86 ? 0.267 3.982 -9.903 1.00 77.31 86 TYR A CA 1
ATOM 678 C C . TYR A 1 86 ? 0.816 2.734 -10.590 1.00 77.31 86 TYR A C 1
ATOM 680 O O . TYR A 1 86 ? 1.281 1.806 -9.931 1.00 77.31 86 TYR A O 1
ATOM 688 N N . LYS A 1 87 ? 0.773 2.703 -11.922 1.00 80.94 87 LYS A N 1
ATOM 689 C CA . LYS A 1 87 ? 1.435 1.660 -12.712 1.00 80.94 87 LYS A CA 1
ATOM 690 C C . LYS A 1 87 ? 2.454 2.266 -13.649 1.00 80.94 87 LYS A C 1
ATOM 692 O O . LYS A 1 87 ? 2.184 3.279 -14.299 1.00 80.94 87 LYS A O 1
ATOM 697 N N . GLU A 1 88 ? 3.587 1.587 -13.736 1.00 81.31 88 GLU A N 1
ATOM 698 C CA . GLU A 1 88 ? 4.596 1.835 -14.747 1.00 81.31 88 GLU A CA 1
ATOM 699 C C . GLU A 1 88 ? 4.033 1.503 -16.139 1.00 81.31 88 GLU A C 1
ATOM 701 O O . GLU A 1 88 ? 3.448 0.441 -16.365 1.00 81.31 88 GLU A O 1
ATOM 706 N N . GLN A 1 89 ? 4.179 2.440 -17.068 1.00 82.94 89 GLN A N 1
ATOM 707 C CA . GLN A 1 89 ? 3.771 2.335 -18.460 1.00 82.94 89 GLN A CA 1
ATOM 708 C C . GLN A 1 89 ? 4.931 2.739 -19.359 1.00 82.94 89 GLN A C 1
ATOM 710 O O . GLN A 1 89 ? 5.672 3.673 -19.058 1.00 82.94 89 GLN A O 1
ATOM 715 N N . TYR A 1 90 ? 5.081 2.045 -20.484 1.00 83.06 90 TYR A N 1
ATOM 716 C CA . TYR A 1 90 ? 6.078 2.394 -21.488 1.00 83.06 90 TYR A CA 1
ATOM 717 C C . TYR A 1 90 ? 5.499 3.397 -22.490 1.00 83.06 90 TYR A C 1
ATOM 719 O O . TYR A 1 90 ? 4.482 3.126 -23.128 1.00 83.06 90 TYR A O 1
ATOM 727 N N . SER A 1 91 ? 6.159 4.541 -22.658 1.00 83.38 91 SER A N 1
ATOM 728 C CA . SER A 1 91 ? 5.846 5.513 -23.707 1.00 83.38 91 SER A CA 1
ATOM 729 C C . SER A 1 91 ? 6.737 5.269 -24.919 1.00 83.38 91 SER A C 1
ATOM 731 O O . SER A 1 91 ? 7.956 5.426 -24.839 1.00 83.38 91 SER A O 1
ATOM 733 N N . THR A 1 92 ? 6.129 4.959 -26.065 1.00 90.38 92 THR A N 1
ATOM 734 C CA . THR A 1 92 ? 6.838 4.871 -27.353 1.00 90.38 92 THR A CA 1
ATOM 735 C C . THR A 1 92 ? 7.278 6.242 -27.874 1.00 90.38 92 THR A C 1
ATOM 737 O O . THR A 1 92 ? 8.195 6.319 -28.683 1.00 90.38 92 THR A O 1
ATOM 740 N N . TYR A 1 93 ? 6.659 7.333 -27.406 1.00 87.38 93 TYR A N 1
ATOM 741 C CA . TYR A 1 93 ? 7.026 8.698 -27.793 1.00 87.38 93 TYR A CA 1
ATOM 742 C C . TYR A 1 93 ? 8.334 9.149 -27.133 1.00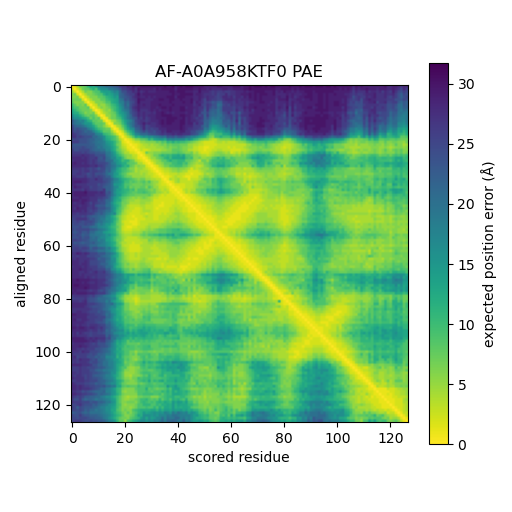 87.38 93 TYR A C 1
ATOM 744 O O . TYR A 1 93 ? 9.205 9.712 -27.789 1.00 87.38 93 TYR A O 1
ATOM 752 N N . SER A 1 94 ? 8.490 8.888 -25.832 1.00 83.19 94 SER A N 1
ATOM 753 C CA . SER A 1 94 ? 9.699 9.246 -25.079 1.00 83.19 94 SER A CA 1
ATOM 754 C C . SER A 1 94 ? 10.705 8.098 -24.967 1.00 83.19 94 SER A C 1
ATOM 756 O O . SER A 1 94 ? 11.753 8.287 -24.356 1.00 83.19 94 SER A O 1
ATOM 758 N N . ASN A 1 95 ? 10.391 6.918 -25.519 1.00 84.88 95 ASN A N 1
ATOM 759 C CA . ASN A 1 95 ? 11.143 5.667 -25.351 1.00 84.88 95 ASN A CA 1
ATOM 760 C C . ASN A 1 95 ? 11.527 5.391 -23.886 1.00 84.88 95 ASN A C 1
ATOM 762 O O . ASN A 1 95 ? 12.627 4.923 -23.592 1.00 84.88 95 ASN A O 1
ATOM 766 N N . TRP A 1 96 ? 10.623 5.712 -22.957 1.00 78.19 96 TRP A N 1
ATOM 767 C CA . TRP A 1 96 ? 10.890 5.658 -21.521 1.00 78.19 96 TRP A CA 1
ATOM 768 C C . TRP A 1 96 ? 9.660 5.229 -20.723 1.00 78.19 96 TRP A C 1
ATOM 770 O O . TRP A 1 96 ? 8.524 5.385 -21.179 1.00 78.19 96 TRP A O 1
ATOM 780 N N . PHE A 1 97 ? 9.901 4.708 -19.521 1.00 79.06 97 PHE A N 1
ATOM 781 C CA . PHE A 1 97 ? 8.857 4.327 -18.578 1.00 79.06 97 PHE A CA 1
ATOM 782 C C . PHE A 1 97 ? 8.388 5.530 -17.754 1.00 79.06 97 PHE A C 1
ATOM 784 O O . PHE A 1 97 ? 9.196 6.320 -17.267 1.00 79.06 97 PHE A O 1
ATOM 791 N N . TYR A 1 98 ? 7.079 5.674 -17.588 1.00 79.25 98 TYR A N 1
ATOM 792 C CA . TYR A 1 98 ? 6.463 6.674 -16.720 1.00 79.25 98 TYR A CA 1
ATOM 793 C C . TYR A 1 98 ? 5.398 6.020 -15.847 1.00 79.25 98 TYR A C 1
ATOM 795 O O . TYR A 1 98 ? 4.842 4.982 -16.198 1.00 79.25 98 TYR A O 1
ATOM 803 N N . TYR A 1 99 ? 5.088 6.636 -14.712 1.00 78.38 99 TYR A N 1
ATOM 804 C CA . TYR A 1 99 ? 4.031 6.156 -13.831 1.00 78.38 99 TYR A CA 1
ATOM 805 C C . TYR A 1 99 ? 2.739 6.901 -14.123 1.00 78.38 99 TYR A C 1
ATOM 807 O O . TYR A 1 99 ? 2.698 8.129 -14.146 1.00 78.38 99 TYR A O 1
ATOM 815 N N . SER A 1 100 ? 1.676 6.140 -14.339 1.00 82.44 100 SER A N 1
ATOM 816 C CA . SER A 1 100 ? 0.331 6.662 -14.559 1.00 82.44 100 SER A CA 1
ATOM 817 C C . SER A 1 100 ? -0.560 6.300 -13.384 1.00 82.44 100 SER A C 1
ATOM 819 O O . SER A 1 100 ? -0.482 5.188 -12.854 1.00 82.44 100 SER A O 1
ATOM 821 N N . TYR A 1 101 ? -1.401 7.246 -12.973 1.00 82.81 101 TYR A N 1
ATOM 822 C CA . TYR A 1 101 ? -2.473 6.966 -12.031 1.00 82.81 101 TYR A CA 1
ATOM 823 C C . TYR A 1 101 ? -3.453 5.979 -12.670 1.00 82.81 101 TYR A C 1
ATOM 825 O O . TYR A 1 101 ? -3.904 6.194 -13.796 1.00 82.81 101 TYR A O 1
ATOM 833 N N . VAL A 1 102 ? -3.783 4.909 -11.949 1.00 83.00 102 VAL A N 1
ATOM 834 C CA . VAL A 1 102 ? -4.753 3.907 -12.403 1.00 83.00 102 VAL A CA 1
ATOM 835 C C . VAL A 1 102 ? -6.064 4.055 -11.651 1.00 83.00 102 VAL A C 1
ATOM 837 O O . VAL A 1 102 ? -7.121 4.164 -12.267 1.00 83.00 102 VAL A O 1
ATOM 840 N N . LYS A 1 103 ? -5.996 4.022 -10.319 1.00 77.12 103 LYS A N 1
ATOM 841 C CA . LYS A 1 103 ? -7.153 4.113 -9.427 1.00 77.12 103 LYS A CA 1
ATOM 842 C C . LYS A 1 103 ? -6.714 4.475 -8.011 1.00 77.12 103 LYS A C 1
ATOM 844 O O . LYS A 1 103 ? -5.610 4.121 -7.604 1.00 77.12 103 LYS A O 1
ATOM 849 N N . SER A 1 104 ? -7.605 5.102 -7.259 1.00 76.25 104 SER A N 1
ATOM 850 C CA . SER A 1 104 ? -7.545 5.186 -5.804 1.00 76.25 104 SER A CA 1
ATOM 851 C C . SER A 1 104 ? -8.659 4.315 -5.265 1.00 76.25 104 SER A C 1
ATOM 853 O O . SER A 1 104 ? -9.835 4.621 -5.460 1.00 76.25 104 SER A O 1
ATOM 855 N N . ASN A 1 105 ? -8.278 3.230 -4.606 1.00 66.69 105 ASN A N 1
ATOM 856 C CA . ASN A 1 105 ? -9.208 2.466 -3.799 1.00 66.69 105 ASN A CA 1
ATOM 857 C C . ASN A 1 105 ? -9.043 2.925 -2.348 1.00 66.69 105 ASN A C 1
ATOM 859 O O . ASN A 1 105 ? -7.912 3.167 -1.924 1.00 66.69 105 ASN A O 1
ATOM 863 N 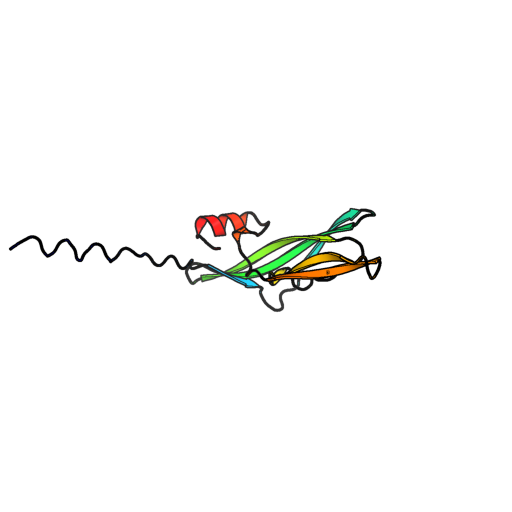N . PRO A 1 106 ? -10.125 3.053 -1.563 1.00 64.19 106 PRO A N 1
ATOM 864 C CA . PRO A 1 106 ? -9.960 3.030 -0.116 1.00 64.19 106 PRO A CA 1
ATOM 865 C C . PRO A 1 106 ? -9.195 1.755 0.266 1.00 64.19 106 PRO A C 1
ATOM 867 O O . PRO A 1 106 ? -9.271 0.749 -0.436 1.00 64.19 106 PRO A O 1
ATOM 870 N N . PHE A 1 107 ? -8.407 1.812 1.338 1.00 67.25 107 PHE A N 1
ATOM 871 C CA . PHE A 1 107 ? -7.714 0.623 1.819 1.00 67.25 107 PHE A CA 1
ATOM 872 C C . PHE A 1 107 ? -8.748 -0.438 2.201 1.00 67.25 107 PHE A C 1
ATOM 874 O O . PHE A 1 107 ? -9.508 -0.240 3.151 1.00 67.25 107 PHE A O 1
ATOM 881 N N . GLU A 1 108 ? -8.755 -1.535 1.447 1.00 66.88 108 GLU A N 1
ATOM 882 C CA . GLU A 1 108 ? -9.603 -2.689 1.704 1.00 66.88 108 GLU A CA 1
ATOM 883 C C . GLU A 1 108 ? -8.804 -3.703 2.522 1.00 66.88 108 GLU A C 1
ATOM 885 O O . GLU A 1 108 ? -7.720 -4.145 2.128 1.00 66.88 108 GLU A O 1
ATOM 890 N N . ALA A 1 109 ? -9.305 -4.052 3.708 1.00 66.81 109 ALA A N 1
ATOM 891 C CA . ALA A 1 109 ? -8.566 -4.923 4.626 1.00 66.81 109 ALA A CA 1
ATOM 892 C C . ALA A 1 109 ? -8.398 -6.347 4.060 1.00 66.81 109 ALA A C 1
ATOM 894 O O . ALA A 1 109 ? -7.445 -7.044 4.416 1.00 66.81 109 ALA A O 1
ATOM 895 N N . GLU A 1 110 ? -9.297 -6.757 3.160 1.00 65.44 110 GLU A N 1
ATOM 896 C CA . GLU A 1 110 ? -9.240 -8.027 2.431 1.00 65.44 110 GLU A CA 1
ATOM 897 C C . GLU A 1 110 ? -8.099 -8.105 1.405 1.00 65.44 110 GLU A C 1
ATOM 899 O O . GLU A 1 110 ? -7.561 -9.192 1.189 1.00 65.44 110 GLU A O 1
ATOM 904 N N . ASP A 1 111 ? -7.674 -6.965 0.856 1.00 67.38 111 ASP A N 1
ATOM 905 C CA . ASP A 1 111 ? -6.592 -6.863 -0.134 1.00 67.38 111 ASP A CA 1
ATOM 906 C C . ASP A 1 111 ? -5.191 -6.811 0.509 1.00 67.38 111 ASP A C 1
ATOM 908 O O . ASP A 1 111 ? -4.170 -6.828 -0.182 1.00 67.38 111 ASP A O 1
ATOM 912 N N . SER A 1 112 ? -5.116 -6.742 1.841 1.00 69.50 112 SER A N 1
ATOM 913 C CA . SER A 1 112 ? -3.854 -6.741 2.584 1.00 69.50 112 SER A CA 1
ATOM 914 C C . SER A 1 112 ? -3.144 -8.093 2.492 1.00 69.50 112 SER A C 1
ATOM 916 O O . SER A 1 112 ? -3.770 -9.139 2.631 1.00 69.50 112 SER A O 1
ATOM 918 N N . GLU A 1 113 ? -1.814 -8.099 2.375 1.00 73.06 113 GLU A N 1
ATOM 919 C CA . GLU A 1 113 ? -1.002 -9.329 2.459 1.00 73.06 113 GLU A CA 1
ATOM 920 C C . GLU A 1 113 ? -0.830 -9.850 3.902 1.00 73.06 113 GLU A C 1
ATOM 922 O O . GLU A 1 113 ? -0.144 -10.846 4.134 1.00 73.06 113 GLU A O 1
ATOM 927 N N . THR A 1 114 ? -1.400 -9.172 4.901 1.00 76.25 114 THR A N 1
ATOM 928 C CA . THR A 1 114 ? -1.343 -9.596 6.306 1.00 76.25 114 THR A CA 1
ATOM 929 C C . THR A 1 114 ? -2.498 -10.553 6.618 1.00 76.25 114 THR A C 1
ATOM 931 O O . THR A 1 114 ? -3.657 -10.140 6.640 1.00 76.25 114 THR A O 1
ATOM 934 N N . GLU A 1 115 ? -2.193 -11.814 6.939 1.00 75.50 115 GLU A N 1
ATOM 935 C CA . GLU A 1 115 ? -3.197 -12.852 7.252 1.00 75.50 115 GLU A CA 1
ATOM 936 C C . GLU A 1 115 ? -4.167 -12.453 8.377 1.00 75.50 115 GLU A C 1
ATOM 938 O O . GLU A 1 115 ? -5.358 -12.769 8.323 1.00 75.50 115 GLU A O 1
ATOM 943 N N . GLU A 1 116 ? -3.674 -11.724 9.382 1.00 69.25 116 GLU A N 1
ATOM 944 C CA . GLU A 1 116 ? -4.486 -11.207 10.488 1.00 69.25 116 GLU A CA 1
ATOM 945 C C . GLU A 1 116 ? -5.558 -10.225 9.992 1.00 69.25 116 GLU A C 1
ATOM 947 O O . GLU A 1 116 ? -6.723 -10.338 10.373 1.00 69.25 116 GLU A O 1
ATOM 952 N N . LEU A 1 117 ? -5.197 -9.320 9.074 1.00 67.94 117 LEU A N 1
ATOM 953 C CA . LEU A 1 117 ? -6.130 -8.373 8.459 1.00 67.94 117 LEU A CA 1
ATOM 954 C C . LEU A 1 117 ? -7.136 -9.077 7.557 1.00 67.94 117 LEU A C 1
ATOM 956 O O . LEU A 1 117 ? -8.322 -8.783 7.651 1.00 67.94 117 LEU A O 1
ATOM 960 N N . GLN A 1 118 ? -6.700 -10.049 6.755 1.00 71.81 118 GLN A N 1
ATOM 961 C CA . GLN A 1 118 ? -7.611 -10.828 5.913 1.00 71.81 118 GLN A CA 1
ATOM 962 C C . GLN A 1 118 ? -8.622 -11.624 6.750 1.00 71.81 118 GLN A C 1
ATOM 964 O O . GLN A 1 118 ? -9.801 -11.710 6.407 1.00 71.81 118 GLN A O 1
ATOM 969 N N . SER A 1 119 ? -8.175 -12.209 7.863 1.00 73.12 119 SER A N 1
ATOM 970 C CA . SER A 1 119 ? -9.031 -12.977 8.774 1.00 73.12 119 SER A CA 1
ATOM 971 C C . SER A 1 119 ? -10.014 -12.074 9.518 1.00 73.12 119 SER A C 1
ATOM 973 O O . SER A 1 119 ? -11.195 -12.407 9.661 1.00 73.12 119 SER A O 1
ATOM 975 N N . LEU A 1 120 ? -9.560 -10.896 9.948 1.00 68.00 120 LEU A N 1
ATOM 976 C CA . LEU A 1 120 ? -10.403 -9.870 10.551 1.00 68.00 120 LEU A CA 1
ATOM 977 C C . LEU A 1 120 ? -11.438 -9.343 9.548 1.00 68.00 120 LEU A C 1
ATOM 979 O O . LEU A 1 120 ? -12.621 -9.294 9.869 1.00 68.00 120 LEU A O 1
ATOM 983 N N . ALA A 1 121 ? -11.019 -9.055 8.314 1.00 69.06 121 ALA A N 1
ATOM 984 C CA . ALA A 1 121 ? -11.884 -8.607 7.230 1.00 69.06 121 ALA A CA 1
ATOM 985 C C . ALA A 1 121 ? -12.989 -9.624 6.925 1.00 69.06 121 ALA A C 1
ATOM 987 O O . ALA A 1 121 ? -14.171 -9.281 6.940 1.00 69.06 121 ALA A O 1
ATOM 988 N N . LYS A 1 122 ? -12.627 -10.904 6.774 1.00 69.88 122 LYS A N 1
ATOM 989 C CA . LYS A 1 122 ? -13.583 -12.000 6.549 1.00 69.88 122 LYS A CA 1
ATOM 990 C C . LYS A 1 122 ? -14.538 -12.204 7.726 1.00 69.88 122 LYS A C 1
ATOM 992 O O . LYS A 1 122 ? -15.733 -12.379 7.514 1.00 69.88 122 LYS A O 1
ATOM 997 N N . SER A 1 123 ? -14.038 -12.178 8.963 1.00 67.00 123 SER A N 1
ATOM 998 C CA . SER A 1 123 ? -14.860 -12.429 10.160 1.00 67.00 123 SER A CA 1
ATOM 999 C C . SER A 1 123 ? -15.800 -11.275 10.515 1.00 67.00 123 SER A C 1
ATOM 1001 O O . SER A 1 123 ? -16.850 -11.502 11.117 1.00 67.00 123 SER A O 1
ATOM 1003 N N . LYS A 1 124 ? -15.446 -10.044 10.135 1.00 66.50 124 LYS A N 1
ATOM 1004 C CA . LYS A 1 124 ? -16.209 -8.826 10.438 1.00 66.50 124 LYS A CA 1
ATOM 1005 C C . LYS A 1 124 ? -16.904 -8.215 9.223 1.00 66.50 124 LYS A C 1
ATOM 1007 O O . LYS A 1 124 ? -17.562 -7.190 9.362 1.00 66.50 124 LYS A O 1
ATOM 1012 N N . SER A 1 125 ? -16.809 -8.861 8.056 1.00 64.50 125 SER A N 1
ATOM 1013 C CA . SER A 1 125 ? -17.292 -8.321 6.776 1.00 64.50 125 SER A CA 1
ATOM 1014 C C . SER A 1 125 ? -16.760 -6.905 6.508 1.00 64.50 125 SER A C 1
ATOM 1016 O O . SER A 1 125 ? -17.492 -6.040 6.026 1.00 64.50 125 SER A O 1
ATOM 1018 N N . CYS A 1 126 ? -15.495 -6.661 6.864 1.00 63.00 126 CYS A N 1
ATOM 1019 C CA . CYS A 1 126 ? -14.818 -5.416 6.532 1.00 63.00 126 CYS A CA 1
ATOM 1020 C C . CYS A 1 126 ? -14.374 -5.496 5.069 1.00 63.00 126 CYS A C 1
ATOM 1022 O O . CYS A 1 126 ? -13.517 -6.321 4.755 1.00 63.00 126 CYS A O 1
ATOM 1024 N N . ARG A 1 127 ? -14.970 -4.672 4.205 1.00 58.09 127 ARG A N 1
ATOM 1025 C CA . ARG A 1 127 ? -14.416 -4.368 2.885 1.00 58.09 127 ARG A CA 1
ATOM 1026 C C . ARG A 1 127 ? -13.602 -3.101 3.017 1.00 58.09 127 ARG A C 1
ATOM 1028 O O . ARG A 1 127 ? -14.223 -2.055 3.317 1.00 58.09 127 ARG A O 1
#

Solvent-accessible surface area (backbone atoms only — not comparable to full-atom values): 7657 Å² total; per-residue (Å²): 142,90,72,84,74,73,75,75,71,76,77,82,73,80,71,81,82,66,54,57,36,51,52,42,58,40,83,89,59,78,79,44,74,44,79,75,45,80,54,98,80,25,40,32,37,37,35,40,35,52,24,44,28,32,49,83,85,40,81,45,81,46,76,38,38,48,76,51,74,48,55,91,73,95,69,60,65,91,34,52,66,65,25,32,41,52,42,82,42,80,36,83,88,76,73,41,77,46,72,41,84,74,50,73,42,76,56,38,39,57,77,33,75,29,67,69,44,29,50,50,13,67,76,60,54,26,91

Secondary structure (DSSP, 8-state):
--STTTTSSTTS-------SEEEEE-TT---EEEEEEEETTEEEEEEEEEEEEEETTEEEEEEEEEEEEESSS--SGGGTTTTEEEEEEEETTTTEEEEEEEEE----GGG-S-HHHHHHHHHHT--

Sequence (127 aa):
MNVLICLLCLFMSASAFAGNCRCIYKSGSPKQATQVNKHWWGTSMKYYCDYTCYIDGKETTIRANHSTWWTGKEQGNEFICEGTVYKEQYSTYSNWFYYSYVKSNPFEAEDSETEELQSLAKSKSCR